Protein AF-A0A2E8YVW0-F1 (afdb_monomer)

Mean predicted aligned error: 15.3 Å

Structure (mmCIF, N/CA/C/O backbone):
data_AF-A0A2E8YVW0-F1
#
_entry.id   AF-A0A2E8YVW0-F1
#
loop_
_atom_site.group_PDB
_atom_site.id
_atom_site.type_symbol
_atom_site.label_atom_id
_atom_site.label_alt_id
_atom_site.label_comp_id
_atom_site.label_asym_id
_atom_site.label_entity_id
_atom_site.label_seq_id
_atom_site.pdbx_PDB_ins_code
_atom_site.Cartn_x
_atom_site.Cartn_y
_atom_site.Cartn_z
_atom_site.occupancy
_atom_site.B_iso_or_equiv
_atom_site.auth_seq_id
_atom_site.auth_comp_id
_atom_site.auth_asym_id
_atom_site.auth_atom_id
_atom_site.pdbx_PDB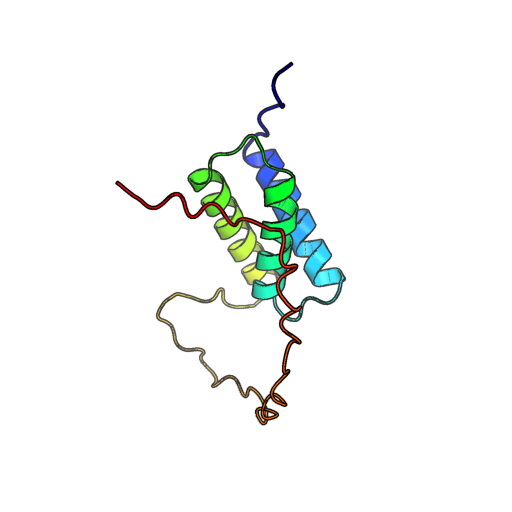_model_num
ATOM 1 N N . MET A 1 1 ? 17.179 7.092 -24.820 1.00 40.53 1 MET A N 1
ATOM 2 C CA . MET A 1 1 ? 17.192 6.554 -23.443 1.00 40.53 1 MET A CA 1
ATOM 3 C C . MET A 1 1 ? 15.842 5.907 -23.188 1.00 40.53 1 MET A C 1
ATOM 5 O O . MET A 1 1 ? 14.846 6.613 -23.259 1.00 40.53 1 MET A O 1
ATOM 9 N N . GLY A 1 2 ? 15.786 4.587 -22.998 1.00 46.44 2 GLY A N 1
ATOM 10 C CA . GLY A 1 2 ? 14.557 3.926 -22.536 1.00 46.44 2 GLY A CA 1
ATOM 11 C C . GLY A 1 2 ? 14.272 4.287 -21.071 1.00 46.44 2 GLY A C 1
ATOM 12 O O . GLY A 1 2 ? 15.206 4.693 -20.374 1.00 46.44 2 GLY A O 1
ATOM 13 N N . PRO A 1 3 ? 13.017 4.192 -20.595 1.00 54.12 3 PRO A N 1
ATOM 14 C CA . PRO A 1 3 ? 12.708 4.443 -19.192 1.00 54.12 3 PRO A CA 1
ATOM 15 C C . PRO A 1 3 ? 13.520 3.486 -18.315 1.00 54.12 3 PRO A C 1
ATOM 17 O O . PRO A 1 3 ? 13.574 2.288 -18.591 1.00 54.12 3 PRO A O 1
ATOM 20 N N . ALA A 1 4 ? 14.177 4.021 -17.285 1.00 57.59 4 ALA A N 1
ATOM 21 C CA . ALA A 1 4 ? 14.958 3.222 -16.352 1.00 57.59 4 ALA A CA 1
ATOM 22 C C . ALA A 1 4 ? 14.053 2.167 -15.697 1.00 57.59 4 ALA A C 1
ATOM 24 O O . ALA A 1 4 ? 13.067 2.497 -15.035 1.00 57.59 4 ALA A O 1
ATOM 25 N N . THR A 1 5 ? 14.382 0.896 -15.906 1.00 64.12 5 THR A N 1
ATOM 26 C CA . THR A 1 5 ? 13.754 -0.240 -15.239 1.00 64.12 5 THR A CA 1
ATOM 27 C C . THR A 1 5 ? 14.004 -0.110 -13.737 1.00 64.12 5 THR A C 1
ATOM 29 O O . THR A 1 5 ? 15.139 -0.210 -13.277 1.00 64.12 5 THR A O 1
ATOM 32 N N . LEU A 1 6 ? 12.956 0.176 -12.960 1.00 70.12 6 LEU A N 1
ATOM 33 C CA . LEU A 1 6 ? 13.053 0.205 -11.499 1.00 70.12 6 LEU A CA 1
ATOM 34 C C . LEU A 1 6 ? 13.351 -1.204 -10.980 1.00 70.12 6 LEU A C 1
ATOM 36 O O . LEU A 1 6 ? 12.710 -2.164 -11.404 1.00 70.12 6 LEU A O 1
ATOM 40 N N . SER A 1 7 ? 14.291 -1.329 -10.043 1.00 84.56 7 SER A N 1
ATOM 41 C CA . SER A 1 7 ? 14.517 -2.601 -9.357 1.00 84.56 7 SER A CA 1
ATOM 42 C C . SER A 1 7 ? 13.304 -2.964 -8.480 1.00 84.56 7 SER A C 1
ATOM 44 O O . SER A 1 7 ? 12.602 -2.064 -7.998 1.00 84.56 7 SER A O 1
ATOM 46 N N . PRO A 1 8 ? 13.052 -4.262 -8.221 1.00 85.56 8 PRO A N 1
ATOM 47 C CA . PRO A 1 8 ? 11.991 -4.695 -7.308 1.00 85.56 8 PRO A CA 1
ATOM 48 C C . PRO A 1 8 ? 12.089 -4.066 -5.911 1.00 85.56 8 PRO A C 1
ATOM 50 O O . PRO A 1 8 ? 11.068 -3.699 -5.335 1.00 85.56 8 PRO A O 1
ATOM 53 N N . GLU A 1 9 ? 13.306 -3.861 -5.402 1.00 89.00 9 GLU A N 1
ATOM 54 C CA . GLU A 1 9 ? 13.545 -3.187 -4.117 1.00 89.00 9 GLU A CA 1
ATOM 55 C C . GLU A 1 9 ? 13.121 -1.717 -4.147 1.00 89.00 9 GLU A C 1
ATOM 57 O O . GLU A 1 9 ? 12.395 -1.254 -3.269 1.00 89.00 9 GLU A O 1
ATOM 62 N N . HIS A 1 10 ? 13.461 -0.990 -5.212 1.00 88.88 10 HIS A N 1
ATOM 63 C CA . HIS A 1 10 ? 13.019 0.395 -5.354 1.00 88.88 10 HIS A CA 1
ATOM 64 C C . HIS A 1 10 ? 11.486 0.477 -5.459 1.00 88.88 10 HIS A C 1
ATOM 66 O O . HIS A 1 10 ? 10.853 1.378 -4.903 1.00 88.88 10 HIS A O 1
ATOM 72 N N . TYR A 1 11 ? 10.854 -0.482 -6.146 1.00 90.00 11 TYR A N 1
ATOM 73 C CA . TYR A 1 11 ? 9.396 -0.589 -6.176 1.00 90.00 11 TYR A CA 1
ATOM 74 C C . TYR A 1 11 ? 8.811 -0.854 -4.780 1.00 90.00 11 TYR A C 1
ATOM 76 O O . TYR A 1 11 ? 7.835 -0.201 -4.400 1.00 90.00 11 TYR A O 1
ATOM 84 N N . ARG A 1 12 ? 9.429 -1.752 -3.999 1.00 92.50 12 ARG A N 1
ATOM 85 C CA . ARG A 1 12 ? 9.045 -2.064 -2.613 1.00 92.50 12 ARG A CA 1
ATOM 86 C C . ARG A 1 12 ? 9.045 -0.820 -1.738 1.00 92.50 12 ARG A C 1
ATOM 88 O O . ARG A 1 12 ? 8.040 -0.538 -1.087 1.00 92.50 12 ARG A O 1
ATOM 95 N N . GLU A 1 13 ? 10.135 -0.060 -1.748 1.00 92.69 13 GLU A N 1
ATOM 96 C CA . GLU A 1 13 ? 10.270 1.163 -0.952 1.00 92.69 13 GLU A CA 1
ATOM 97 C C . GLU A 1 13 ? 9.222 2.206 -1.334 1.00 92.69 13 GLU A C 1
ATOM 99 O O . GLU A 1 13 ? 8.537 2.754 -0.467 1.00 92.69 13 GLU A O 1
ATOM 104 N N . ARG A 1 14 ? 9.021 2.435 -2.637 1.00 91.50 14 ARG A N 1
ATOM 105 C CA . ARG A 1 14 ? 8.002 3.378 -3.115 1.00 91.50 14 ARG A CA 1
ATOM 106 C C . ARG A 1 14 ? 6.594 2.952 -2.726 1.00 91.50 14 ARG A C 1
ATOM 108 O O . ARG A 1 14 ? 5.801 3.797 -2.311 1.00 91.50 14 ARG A O 1
ATOM 115 N N . PHE A 1 15 ? 6.279 1.666 -2.849 1.00 93.94 15 PHE A N 1
ATOM 116 C CA . PHE A 1 15 ? 4.974 1.142 -2.465 1.00 93.94 15 PHE A CA 1
ATOM 117 C C . PHE A 1 15 ? 4.731 1.270 -0.961 1.00 93.94 15 PHE A C 1
ATOM 119 O O . PHE A 1 15 ? 3.675 1.757 -0.558 1.00 93.94 15 PHE A O 1
ATOM 126 N N . ARG A 1 16 ? 5.723 0.925 -0.134 1.00 95.81 16 ARG A N 1
ATOM 127 C CA . ARG A 1 16 ? 5.652 1.076 1.325 1.00 95.81 16 ARG A CA 1
ATOM 128 C C . ARG A 1 16 ? 5.431 2.532 1.734 1.00 95.81 16 ARG A C 1
ATOM 130 O O . ARG A 1 16 ? 4.551 2.808 2.546 1.00 95.81 16 ARG A O 1
ATOM 137 N N . THR A 1 17 ? 6.175 3.463 1.140 1.00 95.31 17 THR A N 1
ATOM 138 C CA . THR A 1 17 ? 6.009 4.900 1.395 1.00 95.31 17 THR A CA 1
ATOM 139 C C . THR A 1 17 ? 4.615 5.381 1.004 1.00 95.31 17 THR A C 1
ATOM 141 O O . THR A 1 17 ? 3.956 6.042 1.802 1.00 95.31 17 THR A O 1
ATOM 144 N N . ALA A 1 18 ? 4.124 5.004 -0.180 1.00 94.94 18 ALA A N 1
ATOM 145 C CA . ALA A 1 18 ? 2.786 5.386 -0.628 1.00 94.94 18 ALA A CA 1
ATOM 146 C C . ALA A 1 18 ? 1.677 4.818 0.275 1.00 94.94 18 ALA A C 1
ATOM 148 O O . ALA A 1 18 ? 0.696 5.506 0.546 1.00 94.94 18 ALA A O 1
ATOM 149 N N . LEU A 1 19 ? 1.836 3.586 0.770 1.00 96.00 19 LEU A N 1
ATOM 150 C CA . LEU A 1 19 ? 0.891 2.965 1.701 1.00 96.00 19 LEU A CA 1
ATOM 151 C C . LEU A 1 19 ? 0.855 3.718 3.032 1.00 96.00 19 LEU A C 1
ATOM 153 O O . LEU A 1 19 ? -0.223 4.076 3.504 1.00 96.00 19 LEU A O 1
ATOM 157 N N . ARG A 1 20 ? 2.021 4.001 3.620 1.00 95.94 20 ARG A N 1
ATOM 158 C CA . ARG A 1 20 ? 2.113 4.737 4.890 1.00 95.94 20 ARG A CA 1
ATOM 159 C C . ARG A 1 20 ? 1.589 6.160 4.774 1.00 95.94 20 ARG A C 1
ATOM 161 O O . ARG A 1 20 ? 0.897 6.615 5.678 1.00 95.94 20 ARG A O 1
ATOM 168 N N . LEU A 1 21 ? 1.869 6.833 3.660 1.00 96.94 21 LEU A N 1
ATOM 169 C CA . LEU A 1 21 ? 1.315 8.154 3.385 1.00 96.94 21 LEU A CA 1
ATOM 170 C C . LEU A 1 21 ? -0.214 8.098 3.304 1.00 96.94 21 LEU A C 1
ATOM 172 O O . LEU A 1 21 ? -0.878 8.880 3.968 1.00 96.94 21 LEU A O 1
ATOM 176 N N . ALA A 1 22 ? -0.779 7.122 2.588 1.00 95.75 22 ALA A N 1
ATOM 177 C CA . ALA A 1 22 ? -2.229 6.965 2.503 1.00 95.75 22 ALA A CA 1
ATOM 178 C C . ALA A 1 22 ? -2.881 6.720 3.877 1.00 95.75 22 ALA A C 1
ATOM 180 O O . ALA A 1 22 ? -3.982 7.211 4.117 1.00 95.75 22 ALA A O 1
ATOM 181 N N . LEU A 1 23 ? -2.217 5.987 4.779 1.00 94.50 23 LEU A N 1
ATOM 182 C CA . LEU A 1 23 ? -2.662 5.842 6.171 1.00 94.50 23 LEU A CA 1
ATOM 183 C C . LEU A 1 23 ? -2.600 7.175 6.929 1.00 94.50 23 LEU A C 1
ATOM 185 O O . LEU A 1 23 ? -3.564 7.532 7.598 1.00 94.50 23 LEU A O 1
ATOM 189 N N . ALA A 1 24 ? -1.499 7.919 6.798 1.00 96.00 24 ALA A N 1
ATOM 190 C CA . ALA A 1 24 ? -1.331 9.225 7.438 1.00 96.00 24 ALA A CA 1
ATOM 191 C C . ALA A 1 24 ? -2.350 10.270 6.938 1.00 96.00 24 ALA A C 1
ATOM 193 O O . ALA A 1 24 ? -2.794 11.112 7.708 1.00 96.00 24 ALA A O 1
ATOM 194 N N . GLU A 1 25 ? -2.769 10.177 5.675 1.00 96.19 25 GLU A N 1
ATOM 195 C CA . GLU A 1 25 ? -3.823 10.999 5.059 1.00 96.19 25 GLU A CA 1
ATOM 196 C C . GLU A 1 25 ? -5.253 10.553 5.433 1.00 96.19 25 GLU A C 1
ATOM 198 O O . GLU A 1 25 ? -6.228 11.049 4.867 1.00 96.19 25 GLU A O 1
ATOM 203 N N . GLY A 1 26 ? -5.408 9.596 6.353 1.00 91.81 26 GLY A N 1
ATOM 204 C CA . GLY A 1 26 ? -6.714 9.173 6.859 1.00 91.81 26 GLY A CA 1
ATOM 205 C C . GLY A 1 26 ? -7.415 8.118 6.003 1.00 91.81 26 GLY A C 1
ATOM 206 O O . GLY A 1 26 ? -8.642 8.118 5.897 1.00 91.81 26 GLY A O 1
ATOM 207 N N . ALA A 1 27 ? -6.677 7.206 5.361 1.00 91.56 27 ALA A N 1
ATOM 208 C CA . ALA A 1 27 ? -7.312 6.020 4.792 1.00 91.56 27 ALA A CA 1
ATOM 209 C C . ALA A 1 27 ? -8.041 5.223 5.899 1.00 91.56 27 ALA A C 1
ATOM 211 O O . ALA A 1 27 ? -7.426 4.897 6.913 1.00 91.56 27 ALA A O 1
ATOM 212 N N . PRO A 1 28 ? -9.315 4.837 5.695 1.00 87.19 28 PRO A N 1
ATOM 213 C CA . PRO A 1 28 ? -10.138 4.199 6.729 1.00 87.19 28 PRO A CA 1
ATOM 214 C C . PRO A 1 28 ? -9.694 2.773 7.083 1.00 87.19 28 PRO A C 1
ATOM 216 O O . PRO A 1 28 ? -10.134 2.212 8.077 1.00 87.19 28 PRO A O 1
ATOM 219 N N . SER A 1 29 ? -8.849 2.150 6.257 1.00 88.81 29 SER A N 1
ATOM 220 C CA . SER A 1 29 ? -8.290 0.824 6.520 1.00 88.81 29 SER A CA 1
ATOM 221 C C . SER A 1 29 ? -6.967 0.627 5.782 1.00 88.81 29 SER A C 1
ATOM 223 O O . SER A 1 29 ? -6.692 1.288 4.772 1.00 88.81 29 SER A O 1
ATOM 225 N N . VAL A 1 30 ? -6.175 -0.355 6.226 1.00 89.94 30 VAL A N 1
ATOM 226 C CA . VAL A 1 30 ? -4.948 -0.786 5.531 1.00 89.94 30 VAL A CA 1
ATOM 227 C C . VAL A 1 30 ? -5.255 -1.275 4.112 1.00 89.94 30 VAL A C 1
ATOM 229 O O . VAL A 1 30 ? -4.467 -1.063 3.194 1.00 89.94 30 VAL A O 1
ATOM 232 N N . THR A 1 31 ? -6.431 -1.865 3.886 1.00 90.44 31 THR A N 1
ATOM 233 C CA . THR A 1 31 ? -6.890 -2.297 2.555 1.00 90.44 31 THR A CA 1
ATOM 234 C C . THR A 1 31 ? -7.161 -1.106 1.631 1.00 90.44 31 THR A C 1
ATOM 236 O O . THR A 1 31 ? -6.746 -1.106 0.465 1.00 90.44 31 THR A O 1
ATOM 239 N N . THR A 1 32 ? -7.787 -0.046 2.148 1.00 91.94 32 THR A N 1
ATOM 240 C CA . THR A 1 32 ? -7.985 1.199 1.392 1.00 91.94 32 THR A CA 1
ATOM 241 C C . THR A 1 32 ? -6.647 1.881 1.109 1.00 91.94 32 THR A C 1
ATOM 243 O O . THR A 1 32 ? -6.410 2.325 -0.017 1.00 91.94 32 THR A O 1
ATOM 246 N N . ALA A 1 33 ? -5.731 1.896 2.082 1.00 94.88 33 ALA A N 1
ATOM 247 C CA . ALA A 1 33 ? -4.376 2.413 1.899 1.00 94.88 33 ALA A CA 1
ATOM 248 C C . ALA A 1 33 ? -3.590 1.628 0.833 1.00 94.88 33 ALA A C 1
ATOM 250 O O . ALA A 1 33 ? -2.981 2.241 -0.045 1.00 94.88 33 ALA A O 1
ATOM 251 N N . ARG A 1 34 ? -3.671 0.286 0.832 1.00 94.69 34 ARG A N 1
ATOM 252 C CA . ARG A 1 34 ? -3.084 -0.586 -0.207 1.00 94.69 34 ARG A CA 1
ATOM 253 C C . ARG A 1 34 ? -3.584 -0.199 -1.596 1.00 94.69 34 ARG A C 1
ATOM 255 O O . ARG A 1 34 ? -2.784 -0.085 -2.522 1.00 94.69 34 ARG A O 1
ATOM 262 N N . SER A 1 35 ? -4.890 0.017 -1.739 1.00 93.25 35 SER A N 1
ATOM 263 C CA . SER A 1 35 ? -5.510 0.374 -3.021 1.00 93.25 35 SER A CA 1
ATOM 264 C C . SER A 1 35 ? -5.031 1.741 -3.521 1.00 93.25 35 SER A C 1
ATOM 266 O O . SER A 1 35 ? -4.629 1.872 -4.678 1.00 93.25 35 SER A O 1
ATOM 268 N N . ARG A 1 36 ? -4.975 2.748 -2.635 1.00 94.38 36 ARG A N 1
ATOM 269 C CA . ARG A 1 36 ? -4.413 4.075 -2.951 1.00 94.38 36 ARG A CA 1
ATOM 270 C C . ARG A 1 36 ? -2.937 3.981 -3.361 1.00 94.38 36 ARG A C 1
ATOM 272 O O . ARG A 1 36 ? -2.553 4.518 -4.400 1.00 94.38 36 ARG A O 1
ATOM 279 N N . ALA A 1 37 ? -2.128 3.236 -2.610 1.00 93.69 37 ALA A N 1
ATOM 280 C CA . ALA A 1 37 ? -0.713 3.017 -2.910 1.00 93.69 37 ALA A CA 1
ATOM 281 C C . ALA A 1 37 ? -0.492 2.288 -4.244 1.00 93.69 37 ALA A C 1
ATOM 283 O O . ALA A 1 37 ? 0.425 2.627 -4.999 1.00 93.69 37 ALA A O 1
ATOM 284 N N . ALA A 1 38 ? -1.345 1.315 -4.573 1.00 91.50 38 ALA A N 1
ATOM 285 C CA . ALA A 1 38 ? -1.292 0.607 -5.846 1.00 91.50 38 ALA A CA 1
ATOM 286 C C . ALA A 1 38 ? -1.530 1.570 -7.014 1.00 91.50 38 ALA A C 1
ATOM 288 O O . ALA A 1 38 ? -0.737 1.574 -7.950 1.00 91.50 38 ALA A O 1
ATOM 289 N N . CYS A 1 39 ? -2.533 2.451 -6.929 1.00 89.88 39 CYS A N 1
ATOM 290 C CA . CYS A 1 39 ? -2.790 3.476 -7.946 1.00 89.88 39 CYS A CA 1
ATOM 291 C C . CYS A 1 39 ? -1.604 4.441 -8.133 1.00 89.88 39 CYS A C 1
ATOM 293 O O . CYS A 1 39 ? -1.206 4.720 -9.267 1.00 89.88 39 CYS A O 1
ATOM 295 N N . SER A 1 40 ? -1.011 4.921 -7.035 1.00 86.62 40 SER A N 1
ATOM 296 C CA . SER A 1 40 ? 0.128 5.852 -7.074 1.00 86.62 40 SER A CA 1
ATOM 297 C C . SER A 1 40 ? 1.397 5.213 -7.644 1.00 86.62 40 SER A C 1
ATOM 299 O O . SER A 1 40 ? 2.147 5.845 -8.396 1.00 86.62 40 SER A O 1
ATOM 301 N N . THR A 1 41 ? 1.637 3.941 -7.324 1.00 84.94 41 THR A N 1
ATOM 302 C CA . THR A 1 41 ? 2.815 3.215 -7.812 1.00 84.94 41 THR A CA 1
ATOM 303 C C . THR A 1 41 ? 2.647 2.672 -9.222 1.00 84.94 41 THR A C 1
ATOM 305 O O . THR A 1 41 ? 3.636 2.650 -9.944 1.00 84.94 41 THR A O 1
ATOM 308 N N . TRP A 1 42 ? 1.433 2.324 -9.668 1.00 75.62 42 TRP A N 1
ATOM 309 C CA . TRP A 1 42 ? 1.183 1.920 -11.059 1.00 75.62 42 TRP A CA 1
ATOM 310 C C . TRP A 1 42 ? 1.560 3.038 -12.035 1.00 75.62 42 TRP A C 1
ATOM 312 O O . TRP A 1 42 ? 2.297 2.803 -12.985 1.00 75.62 42 TRP A O 1
ATOM 322 N N . ARG A 1 43 ? 1.160 4.289 -11.760 1.00 61.44 43 ARG A N 1
ATOM 323 C CA . ARG A 1 43 ? 1.549 5.437 -12.606 1.00 61.44 43 ARG A CA 1
ATOM 324 C C . ARG A 1 43 ? 3.060 5.673 -12.665 1.00 61.44 43 ARG A C 1
ATOM 326 O O . ARG A 1 43 ? 3.534 6.316 -13.592 1.00 61.44 43 ARG A O 1
ATOM 333 N N .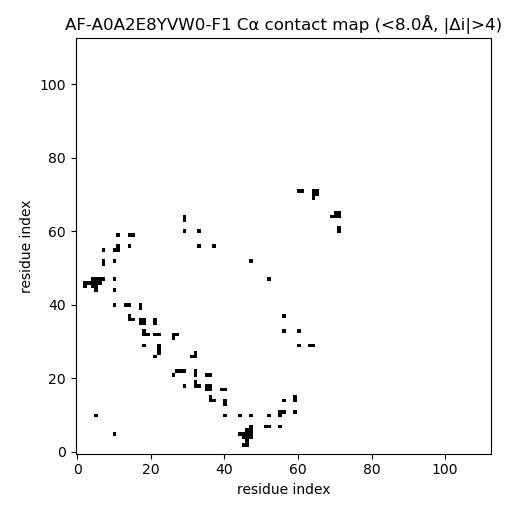 SER A 1 44 ? 3.797 5.176 -11.674 1.00 63.44 44 SER A N 1
ATOM 334 C CA . SER A 1 44 ? 5.232 5.416 -1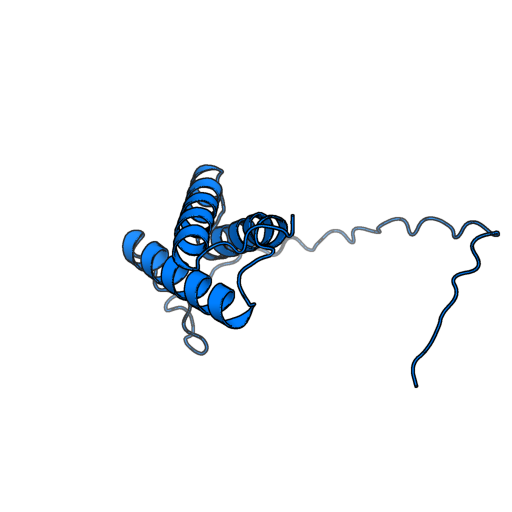1.514 1.00 63.44 44 SER A CA 1
ATOM 335 C C . SER A 1 44 ? 6.121 4.235 -11.923 1.00 63.44 44 SER A C 1
ATOM 337 O O . SER A 1 44 ? 7.331 4.411 -12.042 1.00 63.44 44 SER A O 1
ATOM 339 N N . ALA A 1 45 ? 5.559 3.035 -12.085 1.00 59.06 45 ALA A N 1
ATOM 340 C CA . ALA A 1 45 ? 6.301 1.794 -12.280 1.00 59.06 45 ALA A CA 1
ATOM 341 C C . ALA A 1 45 ? 6.163 1.306 -13.726 1.00 59.06 45 ALA A C 1
ATOM 343 O O . ALA A 1 45 ? 5.303 0.495 -14.045 1.00 59.06 45 ALA A O 1
ATOM 344 N N . SER A 1 46 ? 7.034 1.797 -14.605 1.00 61.06 46 SER A N 1
ATOM 345 C CA . SER A 1 46 ? 7.155 1.326 -15.993 1.00 61.06 46 SER A CA 1
ATOM 346 C C . SER A 1 46 ? 8.163 0.178 -16.167 1.00 61.06 46 SER A C 1
ATOM 348 O O . SER A 1 46 ? 8.370 -0.276 -17.287 1.00 61.06 46 SER A O 1
ATOM 350 N N . GLY A 1 47 ? 8.797 -0.292 -15.083 1.00 71.94 47 GLY A N 1
ATOM 351 C CA . GLY A 1 47 ? 9.952 -1.199 -15.148 1.00 71.94 47 GLY A CA 1
ATOM 352 C C . GLY A 1 47 ? 9.849 -2.528 -14.394 1.00 71.94 47 GLY A C 1
ATOM 353 O O . GLY A 1 47 ? 10.750 -3.346 -14.519 1.00 71.94 47 GLY A O 1
ATOM 354 N N . VAL A 1 48 ? 8.795 -2.765 -13.613 1.00 82.25 48 VAL A N 1
ATOM 355 C CA . VAL A 1 48 ? 8.613 -4.035 -12.887 1.00 82.25 48 VAL A CA 1
ATOM 356 C C . VAL A 1 48 ? 7.430 -4.767 -13.500 1.00 82.25 48 VAL A C 1
ATOM 358 O O . VAL A 1 48 ? 6.373 -4.165 -13.697 1.00 82.25 48 VAL A O 1
ATOM 361 N N . ASP A 1 49 ? 7.603 -6.048 -13.821 1.00 84.56 49 ASP A N 1
ATOM 362 C CA . ASP A 1 49 ? 6.510 -6.859 -14.345 1.00 84.56 49 ASP A CA 1
ATOM 363 C C . ASP A 1 49 ? 5.381 -6.991 -13.311 1.00 84.56 49 ASP A C 1
ATOM 365 O O . ASP A 1 49 ? 5.586 -6.901 -12.097 1.00 84.56 49 ASP A O 1
ATOM 369 N N . TYR A 1 50 ? 4.162 -7.216 -13.798 1.00 84.19 50 TYR A N 1
ATOM 370 C CA . TYR A 1 50 ? 2.981 -7.267 -12.942 1.00 84.19 50 TYR A CA 1
ATOM 371 C C . TYR A 1 50 ? 3.076 -8.339 -11.844 1.00 84.19 50 TYR A C 1
ATOM 373 O O . TYR A 1 50 ? 2.651 -8.083 -10.718 1.00 84.19 50 TYR A O 1
ATOM 381 N N . GLY A 1 51 ? 3.640 -9.514 -12.143 1.00 86.94 51 GLY A N 1
ATOM 382 C CA . GLY A 1 51 ? 3.738 -10.617 -11.186 1.00 86.94 51 GLY A CA 1
ATOM 383 C C . GLY A 1 51 ? 4.675 -10.286 -10.027 1.00 86.94 51 GLY A C 1
ATOM 384 O O . GLY A 1 51 ? 4.321 -10.478 -8.862 1.00 86.94 51 GLY A O 1
ATOM 385 N N . THR A 1 52 ? 5.841 -9.719 -10.336 1.00 87.56 52 THR A N 1
ATOM 386 C CA . THR A 1 52 ? 6.782 -9.220 -9.327 1.00 87.56 52 THR A CA 1
ATOM 387 C C . THR A 1 52 ? 6.179 -8.069 -8.527 1.00 87.56 52 THR A C 1
ATOM 389 O O . THR A 1 52 ? 6.255 -8.073 -7.297 1.00 87.56 52 THR A O 1
ATOM 392 N N . ALA A 1 53 ? 5.519 -7.116 -9.190 1.00 88.06 53 ALA A N 1
ATOM 393 C CA . ALA A 1 53 ? 4.864 -6.003 -8.511 1.00 88.06 53 ALA A CA 1
ATOM 394 C C . ALA A 1 53 ? 3.783 -6.494 -7.534 1.00 88.06 53 ALA A C 1
ATOM 396 O O . ALA A 1 53 ? 3.737 -6.038 -6.394 1.00 88.06 53 ALA A O 1
ATOM 397 N N . GLU A 1 54 ? 2.941 -7.449 -7.937 1.00 90.19 54 GLU A N 1
ATOM 398 C CA . GLU A 1 54 ? 1.874 -7.969 -7.077 1.00 90.19 54 GLU A CA 1
ATOM 399 C C . GLU A 1 54 ? 2.410 -8.759 -5.878 1.00 90.19 54 GLU A C 1
ATOM 401 O O . GLU A 1 54 ? 1.870 -8.651 -4.770 1.00 90.19 54 GLU A O 1
ATOM 406 N N . ARG A 1 55 ? 3.515 -9.492 -6.064 1.00 91.44 55 ARG A N 1
ATOM 407 C CA . ARG A 1 55 ? 4.217 -10.155 -4.959 1.00 91.44 55 ARG A CA 1
ATOM 408 C C . ARG A 1 55 ? 4.707 -9.134 -3.935 1.00 91.44 55 ARG A C 1
ATOM 410 O O . ARG A 1 55 ? 4.359 -9.244 -2.762 1.00 91.44 55 ARG A O 1
ATOM 417 N N . VAL A 1 56 ? 5.410 -8.096 -4.389 1.00 91.69 56 VAL A N 1
ATOM 418 C CA . VAL A 1 56 ? 5.914 -7.022 -3.519 1.00 91.69 56 VAL A CA 1
ATOM 419 C C . VAL A 1 56 ? 4.774 -6.302 -2.793 1.00 91.69 56 VAL A C 1
ATOM 421 O O . VAL A 1 56 ? 4.856 -6.087 -1.585 1.00 91.69 56 VAL A O 1
ATOM 424 N N . ARG A 1 57 ? 3.675 -5.969 -3.488 1.00 92.12 57 ARG A N 1
ATOM 425 C CA . ARG A 1 57 ? 2.495 -5.345 -2.858 1.00 92.12 57 ARG A CA 1
ATOM 426 C C . ARG A 1 57 ? 1.923 -6.208 -1.741 1.00 92.12 57 ARG A C 1
ATOM 428 O O . ARG A 1 57 ? 1.535 -5.685 -0.700 1.00 92.12 57 ARG A O 1
ATOM 435 N N . SER A 1 58 ? 1.848 -7.516 -1.970 1.00 91.94 58 SER A N 1
ATOM 436 C CA . SER A 1 58 ? 1.289 -8.469 -1.013 1.00 91.94 58 SER A CA 1
ATOM 437 C C . SER A 1 58 ? 2.183 -8.667 0.206 1.00 91.94 58 SER A C 1
ATOM 439 O O . SER A 1 58 ? 1.666 -8.730 1.319 1.00 91.94 58 SER A O 1
ATOM 441 N N . GLU A 1 59 ? 3.501 -8.714 0.015 1.00 93.94 59 GLU A N 1
ATOM 442 C CA . GLU A 1 59 ? 4.473 -8.768 1.111 1.00 93.94 59 GLU A CA 1
ATOM 443 C C . GLU A 1 59 ? 4.414 -7.504 1.971 1.00 93.94 59 GLU A C 1
ATOM 445 O O . GLU A 1 59 ? 4.199 -7.600 3.174 1.00 93.94 59 GLU A O 1
ATOM 450 N N . VAL A 1 60 ? 4.501 -6.319 1.356 1.00 95.00 60 VAL A N 1
ATOM 451 C CA . VAL A 1 60 ? 4.438 -5.044 2.089 1.00 95.00 60 VAL A CA 1
ATOM 452 C C . VAL A 1 60 ? 3.096 -4.875 2.802 1.00 95.00 60 VAL A C 1
ATOM 454 O O . VAL A 1 60 ? 3.057 -4.409 3.934 1.00 95.00 60 VAL A O 1
ATOM 457 N N . TYR A 1 61 ? 1.984 -5.269 2.173 1.00 93.12 61 TYR A N 1
ATOM 458 C CA . TYR A 1 61 ? 0.675 -5.239 2.827 1.00 93.12 61 TYR A CA 1
ATOM 459 C C . TYR A 1 61 ? 0.644 -6.112 4.084 1.00 93.12 61 TYR A C 1
ATOM 461 O O . TYR A 1 61 ? 0.150 -5.666 5.114 1.00 93.12 61 TYR A O 1
ATOM 469 N N . ARG A 1 62 ? 1.194 -7.330 4.015 1.00 91.50 62 ARG A N 1
ATOM 470 C CA . ARG A 1 62 ? 1.259 -8.235 5.167 1.00 91.50 62 ARG A CA 1
ATOM 471 C C . ARG A 1 62 ? 2.109 -7.650 6.294 1.00 91.50 62 ARG A C 1
ATOM 473 O O . ARG A 1 62 ? 1.642 -7.630 7.425 1.00 91.50 62 ARG A O 1
ATOM 480 N N . GLU A 1 63 ? 3.289 -7.122 5.973 1.00 93.38 63 GLU A N 1
ATOM 481 C CA . GLU A 1 63 ? 4.169 -6.458 6.948 1.00 93.38 63 GLU A CA 1
ATOM 482 C C . GLU A 1 63 ? 3.462 -5.293 7.654 1.00 93.38 63 GLU A C 1
ATOM 484 O O . GLU A 1 63 ? 3.569 -5.128 8.867 1.00 93.38 63 GLU A O 1
ATOM 489 N N . GLU A 1 64 ? 2.727 -4.469 6.904 1.00 93.19 64 GLU A N 1
ATOM 490 C CA . GLU A 1 64 ? 2.016 -3.321 7.470 1.00 93.19 64 GLU A CA 1
ATOM 491 C C . GLU A 1 64 ? 0.790 -3.741 8.288 1.00 93.19 64 GLU A C 1
ATOM 493 O O . GLU A 1 64 ? 0.495 -3.105 9.298 1.00 93.19 64 GLU A O 1
ATOM 498 N N . CYS A 1 65 ? 0.113 -4.828 7.909 1.00 90.56 65 CYS A N 1
ATOM 499 C CA . CYS A 1 65 ? -0.931 -5.442 8.725 1.00 90.56 65 CYS A CA 1
ATOM 500 C C . CYS A 1 65 ? -0.376 -5.942 10.069 1.00 90.56 65 CYS A C 1
ATOM 502 O O . CYS A 1 65 ? -0.892 -5.564 11.120 1.00 90.56 65 CYS A O 1
ATOM 504 N N . GLU A 1 66 ? 0.716 -6.711 10.042 1.00 90.56 66 GLU A N 1
ATOM 505 C CA . GLU A 1 66 ? 1.396 -7.211 11.244 1.00 90.56 66 GLU A CA 1
ATOM 506 C C . GLU A 1 66 ? 1.868 -6.061 12.144 1.00 90.56 66 GLU A C 1
ATOM 508 O O . GLU A 1 66 ? 1.605 -6.070 13.346 1.00 90.56 66 GLU A O 1
ATOM 513 N N . ARG A 1 67 ? 2.480 -5.017 11.565 1.00 90.94 67 ARG A N 1
ATOM 514 C CA . ARG A 1 67 ? 2.925 -3.818 12.297 1.00 90.94 67 ARG A CA 1
ATOM 515 C C . ARG A 1 67 ? 1.781 -3.102 13.019 1.00 90.94 67 ARG A C 1
ATOM 517 O O . ARG A 1 67 ? 2.004 -2.491 14.061 1.00 90.94 67 ARG A O 1
ATOM 524 N N . LEU A 1 68 ? 0.584 -3.118 12.441 1.00 88.50 68 LEU A N 1
ATOM 525 C CA . LEU A 1 68 ? -0.603 -2.458 12.984 1.00 88.50 68 LEU A CA 1
ATOM 526 C C . LEU A 1 68 ? -1.443 -3.378 13.881 1.00 88.50 68 LEU A C 1
ATOM 528 O O . LEU A 1 68 ? -2.473 -2.939 14.383 1.00 88.50 68 LEU A O 1
ATOM 532 N N . GLY A 1 69 ? -1.028 -4.635 14.080 1.00 87.56 69 GLY A N 1
ATOM 533 C C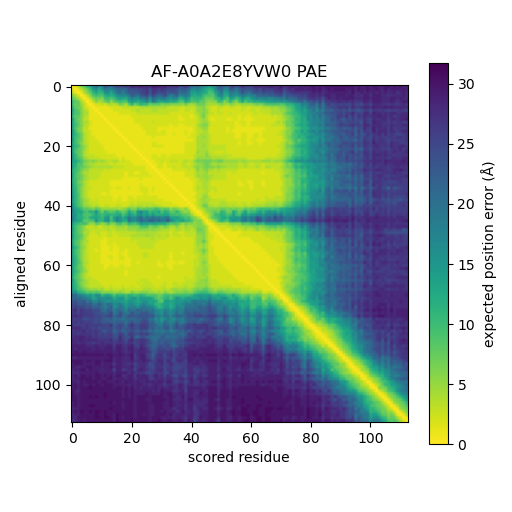A . GLY A 1 69 ? -1.789 -5.615 14.854 1.00 87.56 69 GLY A CA 1
ATOM 534 C C . GLY A 1 69 ? -3.121 -6.006 14.209 1.00 87.56 69 GLY A C 1
ATOM 535 O O . GLY A 1 69 ? -4.006 -6.503 14.897 1.00 87.56 69 GLY A O 1
ATOM 536 N N . VAL A 1 70 ? -3.282 -5.783 12.900 1.00 83.56 70 VAL A N 1
ATOM 537 C CA . VAL A 1 70 ? -4.485 -6.173 12.157 1.00 83.56 70 VAL A CA 1
ATOM 538 C C . VAL A 1 70 ? -4.213 -7.462 11.393 1.00 83.56 70 VAL A C 1
ATOM 540 O O . VAL A 1 70 ? -3.213 -7.587 10.685 1.00 83.56 70 VAL A O 1
ATOM 543 N N . GLY A 1 71 ? -5.110 -8.439 11.513 1.00 75.94 71 GLY A N 1
ATOM 544 C CA . GLY A 1 71 ? -5.030 -9.649 10.703 1.00 75.94 71 GLY A CA 1
ATOM 545 C C . GLY A 1 71 ? -5.174 -9.290 9.218 1.00 75.94 71 GLY A C 1
ATOM 546 O O . GLY A 1 71 ? -6.158 -8.640 8.854 1.00 75.94 71 GLY A O 1
ATOM 547 N N . PRO A 1 72 ? -4.237 -9.677 8.331 1.00 66.44 72 PRO A N 1
ATOM 548 C CA . PRO A 1 72 ? -4.465 -9.523 6.902 1.00 66.44 72 PRO A CA 1
ATOM 549 C C . PRO A 1 72 ? -5.686 -10.364 6.523 1.00 66.44 72 PRO A C 1
ATOM 551 O O . PRO A 1 72 ? -5.786 -11.519 6.945 1.00 66.44 72 PRO A O 1
ATOM 554 N N . LEU A 1 73 ? -6.600 -9.805 5.724 1.00 62.22 73 LEU A N 1
ATOM 555 C CA . LEU A 1 73 ? -7.763 -10.545 5.233 1.00 62.22 73 LEU A CA 1
ATOM 556 C C . LEU A 1 73 ? -7.277 -11.821 4.538 1.00 62.22 73 LEU A C 1
ATOM 558 O O . LEU A 1 73 ? -6.636 -11.774 3.484 1.00 62.22 73 LEU A O 1
ATOM 562 N N . ARG A 1 74 ? -7.546 -12.971 5.155 1.00 57.00 74 ARG A N 1
ATOM 563 C CA . ARG A 1 74 ? -7.281 -14.276 4.557 1.00 57.00 74 ARG A CA 1
ATOM 564 C C . ARG A 1 74 ? -8.469 -14.604 3.667 1.00 57.00 74 ARG A C 1
ATOM 566 O O . ARG A 1 74 ? -9.606 -14.624 4.131 1.00 57.00 74 ARG A O 1
ATOM 573 N N . ALA A 1 75 ? -8.212 -14.850 2.386 1.00 51.56 75 ALA A N 1
ATOM 574 C CA . ALA A 1 75 ? -9.249 -15.332 1.484 1.00 51.56 75 ALA A CA 1
ATOM 575 C C . ALA A 1 75 ? -9.893 -16.598 2.081 1.00 51.56 75 ALA A C 1
ATOM 577 O O . ALA A 1 75 ? -9.185 -17.548 2.409 1.00 51.56 75 ALA A O 1
ATOM 578 N N . GLY A 1 76 ? -11.217 -16.584 2.250 1.00 52.09 76 GLY A N 1
ATOM 579 C CA . GLY A 1 76 ? -11.975 -17.709 2.810 1.00 52.09 76 GLY A CA 1
A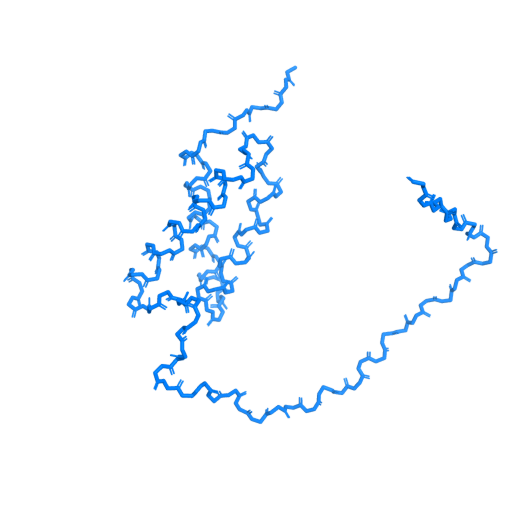TOM 580 C C . GLY A 1 76 ? -12.075 -17.759 4.339 1.00 52.09 76 GLY A C 1
ATOM 581 O O . GLY A 1 76 ? -12.617 -18.730 4.855 1.00 52.09 76 GLY A O 1
ATOM 582 N N . VAL A 1 77 ? -11.596 -16.744 5.065 1.00 54.72 77 VAL A N 1
ATOM 583 C CA . VAL A 1 77 ? -11.801 -16.630 6.518 1.00 54.72 77 VAL A CA 1
ATOM 584 C C . VAL A 1 77 ? -12.822 -15.528 6.775 1.00 54.72 77 VAL A C 1
ATOM 586 O O . VAL A 1 77 ? -12.595 -14.373 6.413 1.00 54.72 77 VAL A O 1
ATOM 589 N N . ALA A 1 78 ? -13.970 -15.900 7.346 1.00 51.88 78 ALA A N 1
ATOM 590 C CA . ALA A 1 78 ? -14.947 -14.932 7.829 1.00 51.88 78 ALA A CA 1
ATOM 591 C C . ALA A 1 78 ? -14.314 -14.104 8.961 1.00 51.88 78 ALA A C 1
ATOM 593 O O . ALA A 1 78 ? -13.528 -14.660 9.730 1.00 51.88 78 ALA A O 1
ATOM 594 N N . PRO A 1 79 ? -14.600 -12.796 9.057 1.00 56.38 79 PRO A N 1
ATOM 595 C CA . PRO A 1 79 ? -14.128 -12.002 10.186 1.00 56.38 79 PRO A CA 1
ATOM 596 C C . PRO A 1 79 ? -14.647 -12.608 11.502 1.00 56.38 79 PRO A C 1
ATOM 598 O O . PRO A 1 79 ? -15.772 -13.105 11.541 1.00 56.38 79 PRO A O 1
ATOM 601 N N . ASP A 1 80 ? -13.823 -12.578 12.557 1.00 60.59 80 ASP A N 1
ATOM 602 C CA . ASP A 1 80 ? -14.177 -13.133 13.877 1.00 60.59 80 ASP A CA 1
ATOM 603 C C . ASP A 1 80 ? -15.390 -12.417 14.496 1.00 60.59 80 ASP A C 1
ATOM 605 O O . ASP A 1 80 ? -16.163 -13.018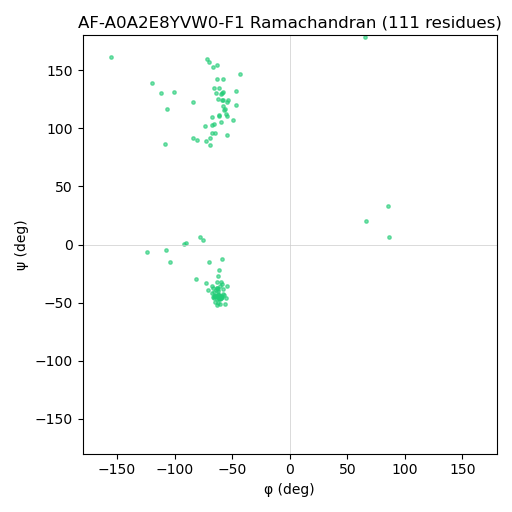 15.240 1.00 60.59 80 ASP A O 1
ATOM 609 N N . GLU A 1 81 ? -15.593 -11.149 14.132 1.00 56.34 81 GLU A N 1
ATOM 610 C CA . GLU A 1 81 ? -16.774 -10.368 14.476 1.00 56.34 81 GLU A CA 1
ATOM 611 C C . GLU A 1 81 ? -17.504 -9.915 13.204 1.00 56.34 81 GLU A C 1
ATOM 613 O O . GLU A 1 81 ? -16.863 -9.509 12.225 1.00 56.34 81 GLU A O 1
ATOM 618 N N . PRO A 1 82 ? -18.848 -9.965 13.184 1.00 59.84 82 PRO A N 1
ATOM 619 C CA . PRO A 1 82 ? -19.615 -9.393 12.093 1.00 59.84 82 PRO A CA 1
ATOM 620 C C . PRO A 1 82 ? -19.298 -7.900 11.996 1.00 59.84 82 PRO A C 1
ATOM 622 O O . PRO A 1 82 ? -19.442 -7.154 12.961 1.00 59.84 82 PRO A O 1
ATOM 625 N N . VAL A 1 83 ? -18.860 -7.464 10.815 1.00 61.12 83 VAL A N 1
ATOM 626 C CA . VAL A 1 83 ? -18.654 -6.043 10.542 1.00 61.12 83 VAL A CA 1
ATOM 627 C C . VAL A 1 83 ? -20.028 -5.375 10.542 1.00 61.12 83 VAL A C 1
ATOM 629 O O . VAL A 1 83 ? -20.833 -5.613 9.640 1.00 61.12 83 VAL A O 1
ATOM 632 N N . ASP A 1 84 ? -20.304 -4.569 11.564 1.00 65.44 84 ASP A N 1
ATOM 633 C CA . ASP A 1 84 ? -21.457 -3.677 11.582 1.00 65.44 84 ASP A CA 1
ATOM 634 C C . ASP A 1 84 ? -21.175 -2.518 10.622 1.00 65.44 84 ASP A C 1
ATOM 636 O O . ASP A 1 84 ? -20.387 -1.614 10.902 1.00 65.44 84 ASP A O 1
ATOM 640 N N . TYR A 1 85 ? -21.778 -2.586 9.438 1.00 59.69 85 TYR A N 1
ATOM 641 C CA . TYR A 1 85 ? -21.667 -1.545 8.419 1.00 59.69 85 TYR A CA 1
ATOM 642 C C . TYR A 1 85 ? -22.518 -0.307 8.745 1.00 59.69 85 TYR A C 1
ATOM 644 O O . TYR A 1 85 ? -22.573 0.612 7.928 1.00 59.69 85 TYR A O 1
ATOM 652 N N . GLY A 1 86 ? -23.174 -0.274 9.911 1.00 56.31 86 GLY A N 1
ATOM 653 C CA . GLY A 1 86 ? -24.196 0.708 10.227 1.00 56.31 86 GLY A CA 1
ATOM 654 C C . GLY A 1 86 ? -25.427 0.545 9.329 1.00 56.31 86 GLY A C 1
ATOM 655 O O . GLY A 1 86 ? -25.471 -0.319 8.442 1.00 56.31 86 GLY A O 1
ATOM 656 N N . PRO A 1 87 ? -26.468 1.365 9.535 1.00 56.81 87 PRO A N 1
ATOM 657 C CA . PRO A 1 87 ? -27.559 1.441 8.581 1.00 56.81 87 PRO A CA 1
ATOM 658 C C . PRO A 1 87 ? -26.986 1.834 7.215 1.00 56.81 87 PRO A C 1
ATOM 660 O O . PRO A 1 87 ? -26.315 2.856 7.084 1.00 56.81 87 PRO A O 1
ATOM 663 N N . ARG A 1 88 ? -27.250 1.013 6.191 1.00 51.28 88 ARG A N 1
ATOM 664 C CA . ARG A 1 88 ? -27.096 1.445 4.801 1.00 51.28 88 ARG A CA 1
ATOM 665 C C . ARG A 1 88 ? -28.024 2.637 4.620 1.00 51.28 88 ARG A C 1
ATOM 667 O O . ARG A 1 88 ? -29.237 2.446 4.568 1.00 51.28 88 ARG A O 1
ATOM 674 N N . GLU A 1 89 ? -27.469 3.841 4.552 1.00 58.47 89 GLU A N 1
ATOM 675 C CA . GLU A 1 89 ? -28.177 4.935 3.902 1.00 58.47 89 GLU A CA 1
ATOM 676 C C . GLU A 1 89 ? -28.476 4.428 2.490 1.00 58.47 89 GLU A C 1
ATOM 678 O O . GLU A 1 89 ? -27.570 4.006 1.769 1.00 58.47 89 GLU A O 1
ATOM 683 N N . GLU A 1 90 ? -29.760 4.297 2.159 1.00 59.41 90 GLU A N 1
ATOM 684 C CA . GLU A 1 90 ? -30.173 3.971 0.803 1.00 59.41 90 GLU A CA 1
ATOM 685 C C . GLU A 1 90 ? -29.540 5.034 -0.084 1.00 59.41 90 GLU A C 1
ATOM 687 O O . GLU A 1 90 ? -29.865 6.211 0.067 1.00 59.41 90 GLU A O 1
ATOM 692 N N . ASP A 1 91 ? -28.576 4.631 -0.920 1.00 57.88 91 ASP A N 1
ATOM 693 C CA . ASP A 1 91 ? -27.934 5.526 -1.872 1.00 57.88 91 ASP A CA 1
ATOM 694 C C . ASP A 1 91 ? -29.061 6.254 -2.612 1.00 57.88 91 ASP A C 1
ATOM 696 O O . ASP A 1 91 ? -29.775 5.641 -3.415 1.00 57.88 91 ASP A O 1
ATOM 700 N N . GLU A 1 92 ? -29.256 7.544 -2.311 1.00 58.06 92 GLU A N 1
ATOM 701 C CA . GLU A 1 92 ? -30.084 8.420 -3.129 1.00 58.06 92 GLU A CA 1
ATOM 702 C C . GLU A 1 92 ? -29.642 8.157 -4.560 1.00 58.06 92 GLU A C 1
ATOM 704 O O . GLU A 1 92 ? -28.454 8.271 -4.858 1.00 58.06 92 GLU A O 1
ATOM 709 N N . GLU A 1 93 ? -30.562 7.707 -5.417 1.00 56.72 93 GLU A N 1
ATOM 710 C CA . GLU A 1 93 ? -30.260 7.320 -6.790 1.00 56.72 93 GLU A CA 1
ATOM 711 C C . GLU A 1 93 ? -29.548 8.501 -7.473 1.00 56.72 93 GLU A C 1
ATOM 713 O O . GLU A 1 93 ? -30.196 9.425 -7.972 1.00 56.72 93 GLU A O 1
ATOM 718 N N . ILE A 1 94 ? -28.206 8.506 -7.473 1.00 55.91 94 ILE A N 1
ATOM 719 C CA . ILE A 1 94 ? -27.413 9.560 -8.098 1.00 55.91 94 ILE A CA 1
ATOM 720 C C . ILE A 1 94 ? -27.627 9.374 -9.591 1.00 55.91 94 ILE A C 1
ATOM 722 O O . ILE A 1 94 ? -26.926 8.620 -10.273 1.00 55.91 94 ILE A O 1
ATOM 726 N N . ARG A 1 95 ? -28.637 10.061 -10.119 1.00 57.00 95 ARG A N 1
ATOM 727 C CA . ARG A 1 95 ? -28.885 10.156 -11.550 1.00 57.00 95 ARG A CA 1
ATOM 728 C C . ARG A 1 95 ? -27.777 10.995 -12.149 1.00 57.00 95 ARG A C 1
ATOM 730 O O . ARG A 1 95 ? -27.914 12.201 -12.322 1.00 57.00 95 ARG A O 1
ATOM 737 N N . VAL A 1 96 ? -26.666 10.339 -12.474 1.00 61.97 96 VAL A N 1
ATOM 738 C CA . VAL A 1 96 ? -25.597 10.936 -13.268 1.00 61.97 96 VAL A CA 1
ATOM 739 C C . VAL A 1 96 ? -26.227 11.397 -14.584 1.00 61.97 96 VAL A C 1
ATOM 741 O O . VAL A 1 96 ? -26.716 10.552 -15.346 1.00 61.97 96 VAL A O 1
ATOM 744 N N . PRO A 1 97 ? -26.247 12.707 -14.887 1.00 63.75 97 P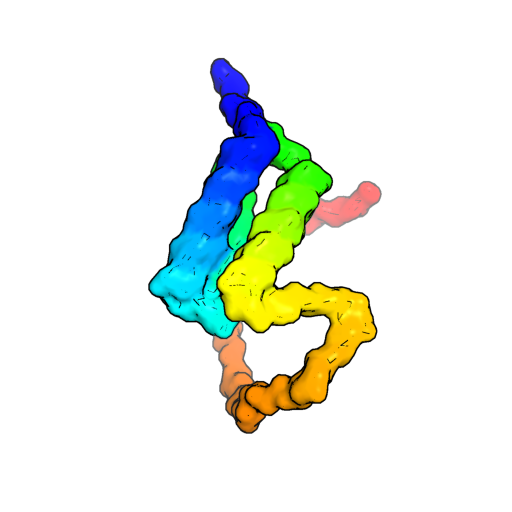RO A N 1
ATOM 745 C CA . PRO A 1 97 ? -26.777 13.184 -16.149 1.00 63.75 97 PRO A CA 1
ATOM 746 C C . PRO A 1 97 ? -25.930 12.584 -17.26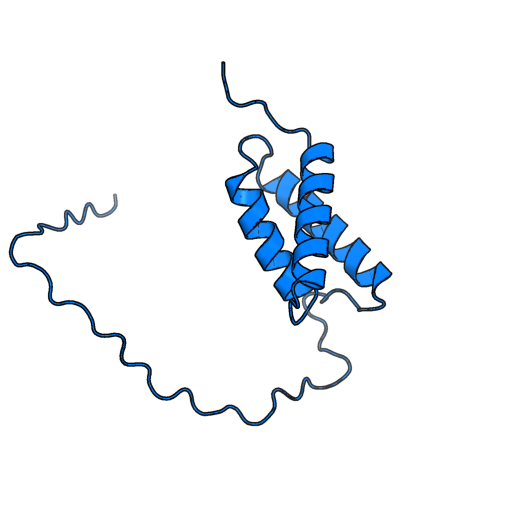8 1.00 63.75 97 PRO A C 1
ATOM 748 O O . PRO A 1 97 ? -24.754 12.912 -17.428 1.00 63.75 97 PRO A O 1
ATOM 751 N N . ARG A 1 98 ? -26.511 11.672 -18.050 1.00 61.81 98 ARG A N 1
ATOM 752 C CA . ARG A 1 98 ? -25.880 11.223 -19.289 1.00 61.81 98 ARG A CA 1
ATOM 753 C C . ARG A 1 98 ? -25.890 12.418 -20.231 1.00 61.81 98 ARG A C 1
ATOM 755 O O . ARG A 1 98 ? -26.937 12.770 -20.769 1.00 61.81 98 ARG A O 1
ATOM 762 N N . GLY A 1 99 ? -24.736 13.070 -20.375 1.00 59.97 99 GLY A N 1
ATOM 763 C CA . GLY A 1 99 ? -24.544 14.136 -21.351 1.00 59.97 99 GLY A CA 1
ATOM 764 C C . GLY A 1 99 ? -25.100 13.699 -22.706 1.00 59.97 99 GLY A C 1
ATOM 765 O O . GLY A 1 99 ? -24.877 12.568 -23.145 1.00 59.97 99 GLY A O 1
ATOM 766 N N . ARG A 1 1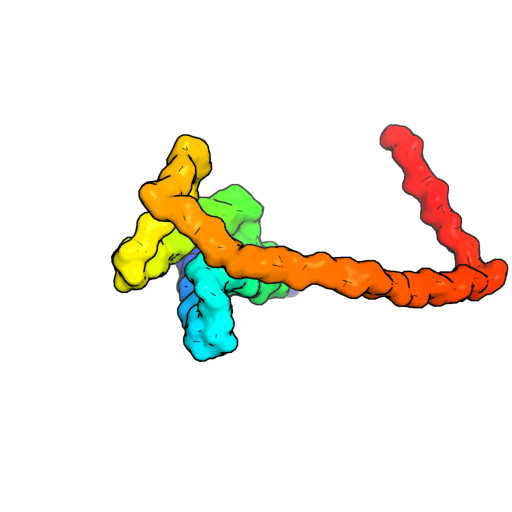00 ? -25.893 14.567 -23.338 1.00 58.62 100 ARG A N 1
ATOM 767 C CA . ARG A 1 100 ? -26.500 14.287 -24.642 1.00 58.62 100 ARG A CA 1
ATOM 768 C C . ARG A 1 100 ? -25.372 14.040 -25.645 1.00 58.62 100 ARG A C 1
ATOM 770 O O . ARG A 1 100 ? -24.448 14.849 -25.724 1.00 58.62 100 ARG A O 1
ATOM 777 N N . ALA A 1 101 ? -25.444 12.944 -26.397 1.00 59.28 101 ALA A N 1
ATOM 778 C CA . ALA A 1 101 ? -24.504 12.698 -27.485 1.00 59.28 101 ALA A CA 1
ATOM 779 C C . ALA A 1 101 ? -24.513 13.913 -28.426 1.00 59.28 101 ALA A C 1
ATOM 781 O O . ALA A 1 101 ? -25.576 14.309 -28.912 1.00 59.28 101 ALA A O 1
ATOM 782 N N . ARG A 1 102 ? -23.348 14.535 -28.645 1.00 58.25 102 ARG A N 1
ATOM 783 C CA . ARG A 1 102 ? -23.202 15.536 -29.703 1.00 58.25 102 ARG A CA 1
ATOM 784 C C . ARG A 1 102 ? -23.415 14.815 -31.028 1.00 58.25 102 ARG A C 1
ATOM 786 O O . ARG A 1 102 ? -22.839 13.755 -31.255 1.00 58.25 102 ARG A O 1
ATOM 793 N N . THR A 1 103 ? -24.278 15.374 -31.868 1.00 57.06 103 THR A N 1
ATOM 794 C CA . THR A 1 103 ? -24.771 14.775 -33.119 1.00 57.06 103 THR A CA 1
ATOM 795 C C . THR A 1 103 ? -23.676 14.427 -34.131 1.00 57.06 103 THR A C 1
ATOM 797 O O . THR A 1 103 ? -23.944 13.659 -35.050 1.00 57.06 103 THR A O 1
ATOM 800 N N . ASP A 1 104 ? -22.446 14.907 -33.925 1.00 59.66 104 ASP A N 1
ATOM 801 C CA . ASP A 1 104 ? -21.343 14.778 -34.881 1.00 59.66 104 ASP A CA 1
ATOM 802 C C . ASP A 1 104 ? -20.252 13.769 -34.472 1.00 59.66 104 ASP A C 1
ATOM 804 O O . ASP A 1 104 ? -19.364 13.468 -35.272 1.00 59.66 104 ASP A O 1
ATOM 808 N N . ASP A 1 105 ? -20.322 13.173 -33.274 1.00 52.41 105 ASP A N 1
ATOM 809 C CA . ASP A 1 105 ? -19.337 12.170 -32.849 1.00 52.41 105 ASP A CA 1
ATOM 810 C C . ASP A 1 105 ? -19.705 10.773 -33.372 1.00 52.41 105 ASP A C 1
ATOM 812 O O . ASP A 1 105 ? -20.408 9.979 -32.738 1.00 52.41 105 ASP A O 1
ATOM 816 N N . ARG A 1 106 ? -19.182 10.425 -34.554 1.00 54.03 106 ARG A N 1
ATOM 817 C CA . ARG A 1 106 ? -19.144 9.032 -35.027 1.00 54.03 106 ARG A CA 1
ATOM 818 C C . ARG A 1 106 ? -18.238 8.198 -34.116 1.00 54.03 106 ARG A C 1
ATOM 820 O O . ARG A 1 106 ? -17.032 8.090 -34.335 1.00 54.03 106 ARG A O 1
ATOM 827 N N . VAL A 1 107 ? -18.835 7.519 -33.140 1.00 57.72 107 VAL A N 1
ATOM 828 C CA . VAL A 1 107 ? -18.178 6.446 -32.381 1.00 57.72 107 VAL A CA 1
ATOM 829 C C . VAL A 1 107 ? -17.895 5.275 -33.330 1.00 57.72 107 VAL A C 1
ATOM 831 O O . VAL A 1 107 ? -18.791 4.505 -33.680 1.00 57.72 107 VAL A O 1
ATOM 834 N N . ARG A 1 108 ? -16.637 5.107 -33.756 1.00 55.66 108 ARG A N 1
ATOM 835 C CA . ARG A 1 108 ? -16.191 3.875 -34.426 1.00 55.66 108 ARG A CA 1
ATOM 836 C C . ARG A 1 108 ? -16.209 2.723 -33.417 1.00 55.66 108 ARG A C 1
ATOM 838 O O . ARG A 1 108 ? -15.244 2.509 -32.690 1.00 55.66 108 ARG A O 1
ATOM 845 N N . ARG A 1 109 ? -17.293 1.942 -33.396 1.00 52.38 109 ARG A N 1
ATOM 846 C CA . ARG A 1 109 ? -17.284 0.584 -32.828 1.00 52.38 109 ARG A CA 1
ATOM 847 C C . ARG A 1 109 ? -16.519 -0.341 -33.778 1.00 52.38 109 ARG A C 1
ATOM 849 O O . ARG A 1 109 ? -17.105 -0.937 -34.674 1.00 52.38 109 ARG A O 1
ATOM 856 N N . GLY A 1 110 ? -15.209 -0.451 -33.588 1.00 41.50 110 GLY A N 1
ATOM 857 C CA . GLY A 1 110 ? -14.416 -1.543 -34.154 1.00 41.50 110 GLY A CA 1
ATOM 858 C C . GLY A 1 110 ? -14.564 -2.780 -33.276 1.00 41.50 110 GLY A C 1
ATOM 859 O O . GLY A 1 110 ? -13.844 -2.925 -32.295 1.00 41.50 110 GLY A O 1
ATOM 860 N N . GLY A 1 111 ? -15.560 -3.610 -33.583 1.00 43.78 111 GLY A N 1
ATOM 861 C CA . GLY A 1 111 ? -15.793 -4.897 -32.936 1.00 43.78 111 GLY A CA 1
ATOM 862 C C . GLY A 1 111 ? -14.762 -5.962 -33.318 1.00 43.78 111 GLY A C 1
ATOM 863 O O . GLY A 1 111 ? -14.093 -5.871 -34.345 1.00 43.78 111 GLY A O 1
ATOM 864 N N . LYS A 1 112 ? -14.684 -6.968 -32.444 1.00 40.34 112 LYS A N 1
ATOM 865 C CA . LYS A 1 112 ? -13.874 -8.190 -32.506 1.00 40.34 112 LYS A CA 1
ATOM 866 C C . LYS A 1 112 ? -13.857 -8.879 -33.879 1.00 40.34 112 LYS A C 1
ATOM 868 O O . LYS A 1 112 ? -14.897 -9.000 -34.527 1.00 40.34 112 LYS A O 1
ATOM 873 N N . ARG A 1 113 ? -12.715 -9.487 -34.198 1.00 44.81 113 ARG A N 1
ATOM 874 C CA . ARG A 1 113 ? -12.656 -10.885 -34.637 1.00 44.81 113 ARG A CA 1
ATOM 875 C C . ARG A 1 113 ? -11.717 -11.632 -33.708 1.00 44.81 113 ARG A C 1
ATOM 877 O O . ARG A 1 113 ? -10.691 -11.021 -33.342 1.00 44.81 113 ARG A O 1
#

Foldseek 3Di:
DPPDQDDLVNLLVQLLVQLVVLVVVPQVDSVSSLVRSCVVSVVVHPHDDPVSNVVSSVVSSCVVCVVVVHDDDDVPDDPPDPPCPDPPPPPPPPPPPPPDPDPPDDDPPPDDD

Nearest PDB structures (foldseek):
  6zku-assembly1_t  TM=3.074E-01  e=5.108E+00  Ovis aries

Radius of gyration: 20.23 Å; Cα contacts (8 Å, |Δi|>4): 68; chains: 1; bounding box: 48×33×50 Å

Sequence (113 aa):
MGPATLSPEHYRERFRTALRLALAEGAPSVTTARSRAACSTWRSASGVDYGTAERVRSEVYREECERLGVGPLRAGVAPDEPVDYGPREEDEEIRVPRGRARTDDRVRRGGKR

Secondary structure (DSSP, 8-state):
-PPP---HHHHHHHHHHHHHHHHHTT-SSHHHHHHHHHHHHHTT-SSS-HHHHHHHHHHHHHHHHHHTTPPP--TT---SS-----------------PPPPTT---------

Solvent-accessible surface area (backbone atoms only — not comparable to full-atom values): 7274 Å² total; per-residue (Å²): 134,78,83,78,62,50,50,72,66,59,50,43,53,53,37,48,50,38,25,53,48,32,45,74,73,62,37,93,38,72,67,55,9,47,54,52,15,49,58,60,41,57,81,69,51,92,36,56,57,69,70,61,49,52,50,45,53,51,52,51,49,47,55,52,22,58,76,67,74,41,82,64,88,49,91,93,60,76,69,98,60,84,83,80,79,66,82,76,72,76,74,72,82,78,76,72,80,76,74,76,79,64,94,80,71,80,78,81,81,81,73,87,133

pLDDT: mean 74.8, std 17.72, range [40.34, 96.94]